Protein AF-A0A7Y2ILQ7-F1 (afdb_monomer_lite)

Secondary structure (DSSP, 8-state):
-PPPPSEES-----TTEEEE-GGGT-SS-EEEEGGG-----GGG--

Radius of gyration: 11.75 Å; chains: 1; bounding box: 29×20×25 Å

Structure (mmCIF, N/CA/C/O backbone):
data_AF-A0A7Y2ILQ7-F1
#
_entry.id   AF-A0A7Y2ILQ7-F1
#
loop_
_atom_site.group_PDB
_atom_site.id
_atom_site.type_symbol
_atom_site.label_atom_id
_atom_site.label_alt_id
_atom_site.label_comp_id
_atom_site.label_asym_id
_atom_site.label_entity_id
_atom_site.label_seq_id
_atom_site.pdbx_PDB_ins_code
_atom_site.Cartn_x
_atom_site.Cartn_y
_atom_site.Cartn_z
_atom_site.occupancy
_atom_site.B_iso_or_equiv
_atom_site.auth_seq_id
_atom_site.auth_comp_id
_atom_site.auth_asym_id
_atom_site.auth_atom_id
_atom_site.pdbx_PDB_model_num
ATOM 1 N N . MET A 1 1 ? 16.575 -4.188 10.819 1.00 45.00 1 MET A N 1
ATOM 2 C CA . MET A 1 1 ? 15.570 -3.113 10.988 1.00 45.00 1 MET A CA 1
ATOM 3 C C . MET A 1 1 ? 14.502 -3.307 9.920 1.00 45.00 1 MET A C 1
ATOM 5 O O . MET A 1 1 ? 14.731 -2.899 8.788 1.00 45.00 1 MET A O 1
ATOM 9 N N . SER A 1 2 ? 13.396 -3.990 10.231 1.00 61.81 2 SER A N 1
ATOM 10 C CA . SER A 1 2 ? 12.261 -4.070 9.299 1.00 61.81 2 SER A CA 1
ATOM 11 C C . SER A 1 2 ? 11.596 -2.704 9.237 1.00 61.81 2 SER A C 1
ATOM 13 O O . SER A 1 2 ? 11.145 -2.191 10.258 1.00 61.81 2 SER A O 1
ATOM 15 N N . ARG A 1 3 ? 11.601 -2.088 8.056 1.00 66.19 3 ARG A N 1
ATOM 16 C CA . ARG A 1 3 ? 10.789 -0.900 7.793 1.00 66.19 3 ARG A CA 1
ATOM 17 C C . ARG A 1 3 ? 9.345 -1.339 7.532 1.00 66.19 3 ARG A C 1
ATOM 19 O O . ARG A 1 3 ? 9.164 -2.454 7.049 1.00 66.19 3 ARG A O 1
ATOM 26 N N . PRO A 1 4 ? 8.349 -0.502 7.861 1.00 72.75 4 PRO A N 1
ATOM 27 C CA . PRO A 1 4 ? 6.954 -0.822 7.586 1.00 72.75 4 PRO A CA 1
ATOM 28 C C . PRO A 1 4 ? 6.730 -1.008 6.080 1.00 72.75 4 PRO A C 1
ATOM 30 O O . PRO A 1 4 ? 7.521 -0.529 5.264 1.00 72.75 4 PRO A O 1
ATOM 33 N N . ASP A 1 5 ? 5.667 -1.714 5.709 1.00 83.88 5 ASP A N 1
ATOM 34 C CA . ASP A 1 5 ? 5.248 -1.876 4.318 1.00 83.88 5 ASP A CA 1
ATOM 35 C C . ASP A 1 5 ? 4.301 -0.738 3.903 1.00 83.88 5 ASP A C 1
ATOM 37 O O . ASP A 1 5 ? 3.532 -0.244 4.729 1.00 83.88 5 ASP A O 1
ATOM 41 N N . PRO A 1 6 ? 4.365 -0.264 2.646 1.00 89.88 6 PRO A N 1
ATOM 42 C CA . PRO A 1 6 ? 3.515 0.830 2.166 1.00 89.88 6 PRO A CA 1
ATOM 43 C C . PRO A 1 6 ? 2.037 0.428 2.035 1.00 89.88 6 PRO A C 1
ATOM 45 O O . PRO A 1 6 ? 1.176 1.300 2.000 1.00 89.88 6 PRO A O 1
ATOM 48 N N . LEU A 1 7 ? 1.740 -0.873 1.992 1.00 92.31 7 LEU A N 1
ATOM 49 C CA . LEU A 1 7 ? 0.391 -1.433 2.041 1.00 92.31 7 LEU A CA 1
ATOM 50 C C . LEU A 1 7 ? 0.275 -2.328 3.270 1.00 92.31 7 LEU A C 1
ATOM 52 O O . LEU A 1 7 ? 1.123 -3.190 3.497 1.00 92.31 7 LEU A O 1
ATOM 56 N N . THR A 1 8 ? -0.777 -2.136 4.059 1.00 92.06 8 THR A N 1
ATOM 57 C CA . THR A 1 8 ? -1.018 -2.923 5.270 1.00 92.06 8 THR A CA 1
ATOM 58 C C . THR A 1 8 ? -2.509 -3.090 5.533 1.00 92.06 8 THR A C 1
ATOM 60 O O . THR A 1 8 ? -3.327 -2.294 5.090 1.00 92.06 8 THR A O 1
ATOM 63 N N . ARG A 1 9 ? -2.881 -4.137 6.272 1.00 92.44 9 ARG 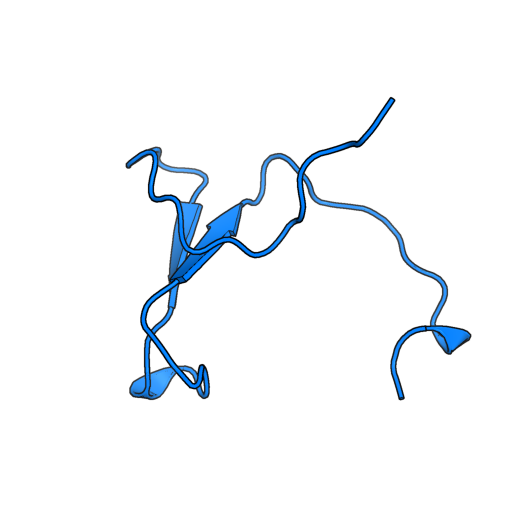A N 1
ATOM 64 C CA . ARG A 1 9 ? -4.250 -4.319 6.787 1.00 92.44 9 ARG A CA 1
ATOM 65 C C . ARG A 1 9 ? -4.467 -3.610 8.125 1.00 92.44 9 ARG A C 1
ATOM 67 O O . ARG A 1 9 ? -5.593 -3.525 8.601 1.00 92.44 9 ARG A O 1
ATOM 74 N N . THR A 1 10 ? -3.396 -3.122 8.746 1.00 91.56 10 THR A N 1
ATOM 75 C CA . THR A 1 10 ? -3.467 -2.395 10.013 1.00 91.56 10 THR A CA 1
ATOM 76 C C . THR A 1 10 ? -3.843 -0.945 9.752 1.00 91.56 10 THR A C 1
ATOM 78 O O . THR A 1 10 ? -3.024 -0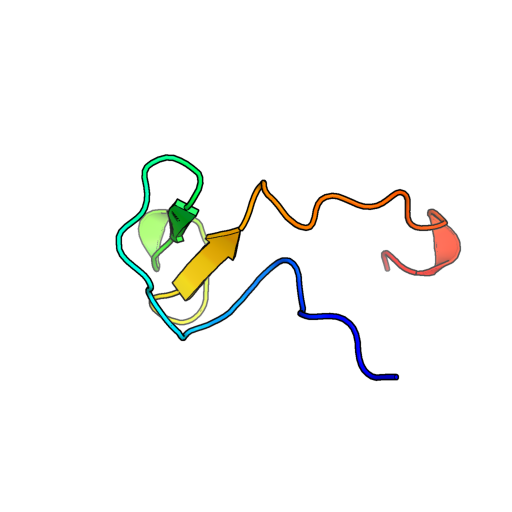.177 9.257 1.00 91.56 10 THR A O 1
ATOM 81 N N . ILE A 1 11 ? -5.067 -0.575 10.116 1.00 89.81 11 ILE A N 1
ATOM 82 C CA . ILE A 1 11 ? -5.597 0.781 9.950 1.00 89.81 11 ILE A CA 1
ATOM 83 C C . ILE A 1 11 ? -5.249 1.609 11.188 1.00 89.81 11 ILE A C 1
ATOM 85 O O . ILE A 1 11 ? -5.584 1.212 12.305 1.00 89.81 11 ILE A O 1
ATOM 89 N N . ARG A 1 12 ? -4.579 2.750 10.996 1.00 90.88 12 ARG A N 1
ATOM 90 C CA . ARG A 1 12 ? -4.248 3.711 12.065 1.00 90.88 12 ARG A CA 1
ATOM 91 C C . ARG A 1 12 ? -5.195 4.909 12.099 1.00 90.88 12 ARG A C 1
ATOM 93 O O . ARG A 1 12 ? -5.191 5.623 13.095 1.00 90.88 12 ARG A O 1
ATOM 100 N N . ASP A 1 13 ? -6.002 5.091 11.053 1.00 89.44 13 ASP A N 1
ATOM 101 C CA . ASP A 1 13 ? -7.033 6.135 10.948 1.00 89.44 13 ASP A CA 1
ATOM 102 C C . ASP A 1 13 ? -6.445 7.559 10.978 1.00 89.44 13 ASP A C 1
ATOM 104 O O . ASP A 1 13 ? -6.896 8.455 11.688 1.00 89.44 13 ASP A O 1
ATOM 108 N N . ILE A 1 14 ? -5.383 7.750 10.190 1.00 92.75 14 ILE A N 1
ATOM 109 C CA . ILE A 1 14 ? -4.673 9.022 10.010 1.00 92.75 14 ILE A CA 1
ATOM 110 C C . ILE A 1 14 ? -4.904 9.568 8.592 1.00 92.75 14 ILE A C 1
ATOM 112 O O . ILE A 1 14 ? -5.126 8.789 7.666 1.00 92.75 14 ILE A O 1
ATOM 116 N N . PRO A 1 15 ? -4.814 10.892 8.373 1.00 93.56 15 PRO A N 1
ATOM 117 C CA . PRO A 1 15 ? -5.123 11.505 7.074 1.00 93.56 15 PRO A CA 1
ATOM 118 C C . PRO A 1 15 ? -4.179 11.092 5.931 1.00 93.56 15 PRO A C 1
ATOM 120 O O . PRO A 1 15 ? -4.483 11.329 4.766 1.00 93.56 15 PRO A O 1
ATOM 123 N N . THR A 1 16 ? -3.034 10.494 6.251 1.00 93.81 16 THR A N 1
ATOM 124 C CA . THR A 1 16 ? -2.035 9.974 5.305 1.00 93.81 16 THR A CA 1
ATOM 125 C C . THR A 1 16 ? -2.248 8.496 4.964 1.00 93.81 16 THR A C 1
ATOM 127 O O . THR A 1 16 ? -1.402 7.886 4.306 1.00 93.81 16 THR A O 1
ATOM 130 N N . GLU A 1 17 ? -3.362 7.901 5.397 1.00 94.56 17 GLU A N 1
ATOM 131 C CA . GLU A 1 17 ? -3.796 6.570 4.984 1.00 94.56 17 GLU A CA 1
ATOM 132 C C . GLU A 1 17 ? -4.969 6.654 4.014 1.00 94.56 17 GLU A C 1
ATOM 134 O O . GLU A 1 17 ? -5.966 7.327 4.267 1.00 94.56 17 GLU A O 1
ATOM 139 N N . LEU A 1 18 ? -4.867 5.915 2.913 1.00 94.38 18 LEU A N 1
ATOM 140 C CA . LEU A 1 18 ? -5.971 5.726 1.981 1.00 94.38 18 LEU A CA 1
ATOM 141 C C . LEU A 1 18 ? -6.523 4.318 2.146 1.00 94.38 18 LEU A C 1
ATOM 143 O O . LEU A 1 18 ? -5.787 3.347 1.973 1.00 94.38 18 LEU A O 1
ATOM 147 N N . ARG A 1 19 ? -7.811 4.215 2.478 1.00 94.50 19 ARG A N 1
ATOM 148 C CA . ARG A 1 19 ? -8.530 2.938 2.521 1.00 94.50 19 ARG A CA 1
ATOM 149 C C . ARG A 1 19 ? -8.732 2.425 1.102 1.00 94.50 19 ARG A C 1
ATOM 151 O O . ARG A 1 19 ? -9.121 3.196 0.232 1.00 94.50 19 ARG A O 1
ATOM 158 N N . LEU A 1 20 ? -8.457 1.143 0.910 1.00 95.12 20 LEU A N 1
ATOM 159 C CA . LEU A 1 20 ? -8.623 0.433 -0.347 1.00 95.12 20 LEU A CA 1
ATOM 160 C C . LEU A 1 20 ? -9.446 -0.825 -0.088 1.00 95.12 20 LEU A C 1
ATOM 162 O O . LEU A 1 20 ? -9.192 -1.541 0.884 1.00 95.12 20 LEU A O 1
ATOM 166 N N . GLY A 1 21 ? -10.406 -1.090 -0.961 1.00 93.75 21 GLY A N 1
ATOM 167 C CA . GLY A 1 21 ? -11.289 -2.247 -0.891 1.00 93.75 21 GLY A CA 1
ATOM 168 C C . GLY A 1 21 ? -11.371 -2.996 -2.216 1.00 93.75 21 GLY A C 1
ATOM 169 O O . GLY A 1 21 ? -10.551 -2.822 -3.122 1.00 93.75 21 GLY A O 1
ATOM 170 N N . ALA A 1 22 ? -12.388 -3.849 -2.330 1.00 94.06 22 ALA A N 1
ATOM 171 C CA . ALA A 1 22 ? -12.635 -4.629 -3.541 1.00 94.06 22 ALA A CA 1
ATOM 172 C C . ALA A 1 22 ? -12.867 -3.742 -4.778 1.00 94.06 22 ALA A C 1
ATOM 174 O O . ALA A 1 22 ? -12.398 -4.082 -5.864 1.00 94.06 22 ALA A O 1
ATOM 175 N N . ASP A 1 23 ? -13.521 -2.589 -4.608 1.00 95.06 23 ASP A N 1
ATOM 176 C CA . ASP A 1 23 ? -13.742 -1.602 -5.673 1.00 95.06 23 ASP A CA 1
ATOM 177 C C . ASP A 1 23 ? -12.433 -1.005 -6.228 1.00 95.06 23 ASP A C 1
ATOM 179 O O . ASP A 1 23 ? -12.381 -0.599 -7.387 1.00 95.06 23 ASP A O 1
ATOM 183 N N . ASP A 1 24 ? -11.351 -1.025 -5.442 1.00 93.50 24 ASP A N 1
ATOM 184 C CA . ASP A 1 24 ? -10.014 -0.562 -5.838 1.00 93.50 24 ASP A CA 1
ATOM 185 C C . ASP A 1 24 ? -9.133 -1.688 -6.415 1.00 93.50 24 ASP A C 1
ATOM 187 O O . ASP A 1 24 ? -7.949 -1.490 -6.698 1.00 93.50 24 ASP A O 1
ATOM 191 N N . GLY A 1 25 ? -9.684 -2.897 -6.567 1.00 92.25 25 GLY A N 1
ATOM 192 C CA . GLY A 1 25 ? -8.960 -4.076 -7.045 1.00 92.25 25 GLY A CA 1
ATOM 193 C C . GLY A 1 25 ? -8.135 -4.789 -5.971 1.00 92.25 25 GLY A C 1
ATOM 194 O O . GLY A 1 25 ? -7.329 -5.663 -6.299 1.00 92.25 25 GLY A O 1
ATOM 195 N N . MET A 1 26 ? -8.326 -4.453 -4.690 1.00 93.44 26 MET A N 1
ATOM 196 C CA . MET A 1 26 ? -7.678 -5.163 -3.590 1.00 93.44 26 MET A CA 1
ATOM 197 C C . MET A 1 26 ? -8.477 -6.415 -3.204 1.00 93.44 26 MET A C 1
ATOM 199 O O . MET A 1 26 ? -9.701 -6.374 -3.114 1.00 93.44 26 MET A O 1
ATOM 203 N 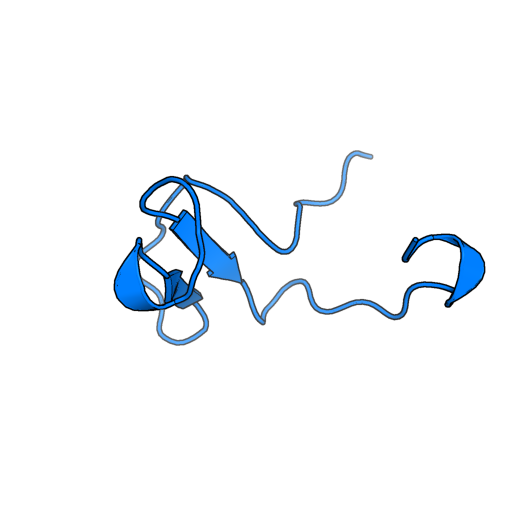N . PRO A 1 27 ? -7.812 -7.546 -2.905 1.00 91.31 27 PRO A N 1
ATOM 204 C CA . PRO A 1 27 ? -8.500 -8.784 -2.529 1.00 91.31 27 PRO A CA 1
ATOM 205 C C . PRO A 1 27 ? -9.173 -8.718 -1.147 1.00 91.31 27 PRO A C 1
ATOM 207 O O . PRO A 1 27 ? -9.884 -9.640 -0.762 1.00 91.31 27 PRO A O 1
ATOM 210 N N . THR A 1 28 ? -8.889 -7.680 -0.362 1.00 92.38 28 THR A N 1
ATOM 211 C CA . THR A 1 28 ? -9.410 -7.460 0.989 1.00 92.38 28 THR A CA 1
ATOM 212 C C . THR A 1 28 ? -9.271 -5.990 1.346 1.00 92.38 28 THR A C 1
ATOM 214 O O . THR A 1 28 ? -8.389 -5.319 0.808 1.00 92.38 28 THR A O 1
ATOM 217 N N . ASP A 1 29 ? -10.052 -5.538 2.326 1.00 93.44 29 ASP A N 1
ATOM 218 C CA . ASP A 1 29 ? -9.893 -4.207 2.902 1.00 93.44 29 ASP A CA 1
ATOM 219 C C . ASP A 1 29 ? -8.487 -4.012 3.477 1.00 93.44 29 ASP A C 1
ATOM 221 O O . ASP A 1 29 ? -7.991 -4.809 4.286 1.00 93.44 29 ASP A O 1
AT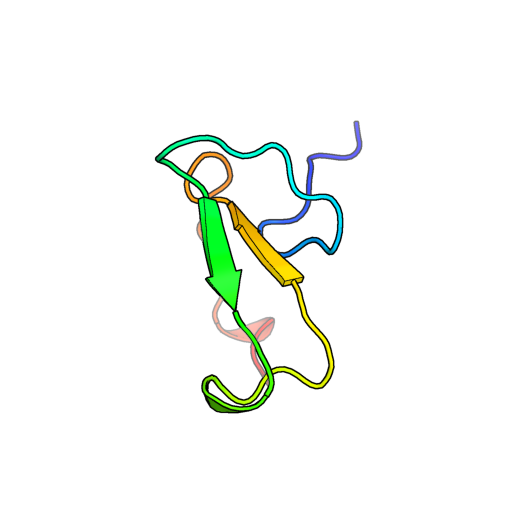OM 225 N N . CYS A 1 30 ? -7.827 -2.952 3.031 1.00 94.19 30 CYS A N 1
ATOM 226 C CA . CYS A 1 30 ? -6.497 -2.569 3.470 1.00 94.19 30 CYS A CA 1
ATOM 227 C C . CYS A 1 30 ? -6.315 -1.048 3.397 1.00 94.19 30 CYS A C 1
ATOM 229 O O . CYS A 1 30 ? -7.223 -0.304 3.027 1.00 94.19 30 CYS A O 1
ATOM 231 N N . VAL A 1 31 ? -5.137 -0.577 3.798 1.00 95.06 31 VAL A N 1
ATOM 232 C CA . VAL A 1 31 ? -4.747 0.828 3.703 1.00 95.06 31 VAL A CA 1
ATOM 233 C C . VAL A 1 31 ? -3.387 0.979 3.035 1.00 95.06 31 VAL A C 1
ATOM 235 O O . VAL A 1 31 ? -2.443 0.230 3.310 1.00 95.06 31 VAL A O 1
ATOM 238 N N . ALA A 1 32 ? -3.280 1.988 2.176 1.00 94.12 32 ALA A N 1
ATOM 239 C CA . ALA A 1 32 ? -2.014 2.493 1.670 1.00 94.12 32 ALA A CA 1
ATOM 240 C C . ALA A 1 32 ? -1.510 3.620 2.578 1.00 94.12 32 ALA A C 1
ATOM 242 O O . ALA A 1 32 ? -2.211 4.607 2.793 1.00 94.12 32 ALA A O 1
ATOM 243 N N . SER A 1 33 ? -0.293 3.480 3.105 1.00 93.62 33 SER A N 1
ATOM 244 C CA . SER A 1 33 ? 0.350 4.472 3.971 1.00 93.62 33 SER A CA 1
ATOM 245 C C . SER A 1 33 ? 1.288 5.361 3.157 1.00 93.62 33 SER A C 1
ATOM 247 O O . SER A 1 33 ? 2.343 4.916 2.698 1.00 93.62 33 SER A O 1
ATOM 249 N N . PHE A 1 34 ? 0.928 6.638 3.016 1.00 92.88 34 PHE A N 1
ATOM 250 C CA . PHE A 1 34 ? 1.727 7.620 2.275 1.00 92.88 34 PHE A CA 1
ATOM 251 C C . PHE A 1 34 ? 2.975 8.078 3.042 1.00 92.88 34 PHE A C 1
ATOM 253 O O . PHE A 1 34 ? 3.941 8.537 2.437 1.00 92.88 34 PHE A O 1
ATOM 260 N N . ASP A 1 35 ? 3.014 7.864 4.356 1.00 90.19 35 ASP A N 1
ATOM 261 C CA . ASP A 1 35 ? 4.182 8.168 5.195 1.00 90.19 35 ASP A CA 1
ATOM 262 C C . ASP A 1 35 ? 5.386 7.259 4.916 1.00 90.19 35 ASP A C 1
ATOM 264 O O . ASP A 1 35 ? 6.504 7.541 5.342 1.00 90.19 35 ASP A O 1
ATOM 268 N N . ASN A 1 36 ? 5.164 6.149 4.211 1.00 86.44 36 ASN A N 1
ATOM 269 C CA . ASN A 1 36 ? 6.180 5.144 3.922 1.00 86.44 36 ASN A CA 1
ATOM 270 C C . ASN A 1 36 ? 6.448 4.993 2.415 1.00 86.44 36 ASN A C 1
ATOM 272 O O . ASN A 1 36 ? 6.844 3.927 1.931 1.00 86.44 36 ASN A O 1
ATOM 276 N N . LEU A 1 37 ? 6.229 6.068 1.654 1.00 89.81 37 LEU A N 1
ATOM 277 C CA . LEU A 1 37 ? 6.582 6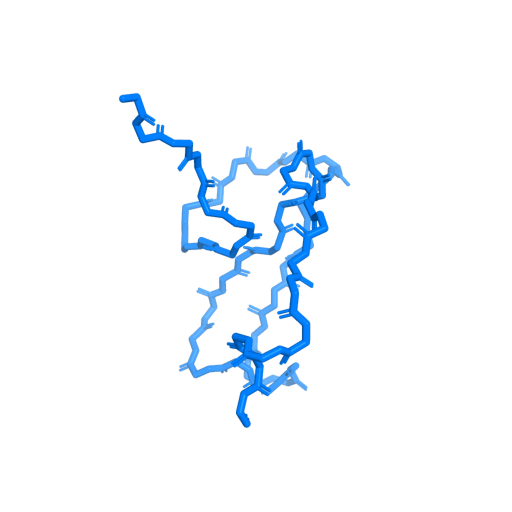.108 0.241 1.00 89.81 37 LEU A CA 1
ATOM 278 C C . LEU A 1 37 ? 8.083 5.900 0.044 1.00 89.81 37 LEU A C 1
ATOM 280 O O . LEU A 1 37 ? 8.927 6.496 0.715 1.00 89.81 37 LEU A O 1
ATOM 284 N N . ARG A 1 38 ? 8.416 5.047 -0.925 1.00 89.06 38 ARG A N 1
ATOM 285 C CA . ARG A 1 38 ? 9.797 4.726 -1.273 1.00 89.06 38 ARG A CA 1
ATOM 286 C C . ARG A 1 38 ? 9.948 4.527 -2.768 1.00 89.06 38 ARG A C 1
ATOM 288 O O . ARG A 1 38 ? 9.036 4.058 -3.445 1.00 89.06 38 ARG A O 1
ATOM 295 N N . VAL A 1 39 ? 11.144 4.813 -3.258 1.00 92.44 39 VAL A N 1
ATOM 296 C CA . VAL A 1 39 ? 11.534 4.462 -4.620 1.00 92.44 39 VAL A CA 1
ATOM 297 C C . VAL A 1 39 ? 11.877 2.975 -4.650 1.00 92.44 39 VAL A C 1
ATOM 299 O O . VAL A 1 39 ? 12.691 2.505 -3.853 1.00 92.44 39 VAL A O 1
ATOM 302 N N . VAL A 1 40 ? 11.259 2.233 -5.567 1.00 90.38 40 VAL A N 1
ATOM 303 C CA . VAL A 1 40 ? 11.587 0.830 -5.845 1.00 90.38 40 VAL A CA 1
ATOM 304 C C . VAL A 1 40 ? 12.088 0.697 -7.285 1.00 90.38 40 VAL A C 1
ATOM 306 O O . VAL A 1 40 ? 11.507 1.301 -8.188 1.00 90.38 40 VAL A O 1
ATOM 309 N N . PRO A 1 41 ? 13.165 -0.067 -7.538 1.00 93.75 41 PRO A N 1
ATOM 310 C CA . PRO A 1 41 ? 13.568 -0.394 -8.900 1.00 93.75 41 PRO A CA 1
ATOM 311 C C . PRO A 1 41 ? 12.444 -1.089 -9.671 1.00 93.75 41 PRO A C 1
ATOM 313 O O . PRO A 1 41 ? 11.801 -1.995 -9.143 1.00 93.75 41 PRO A O 1
ATOM 316 N N . LYS A 1 42 ? 12.259 -0.719 -10.945 1.00 92.81 42 LYS A N 1
ATOM 317 C CA . LYS A 1 42 ? 11.220 -1.299 -11.813 1.00 92.81 42 LYS A CA 1
ATOM 318 C C . LYS A 1 42 ? 11.303 -2.827 -11.900 1.00 92.81 42 LYS A C 1
ATOM 320 O O . LYS A 1 42 ? 10.276 -3.472 -12.016 1.00 92.81 42 LYS A O 1
ATOM 325 N N . ALA A 1 43 ? 12.501 -3.399 -11.782 1.00 94.81 43 ALA A N 1
ATOM 326 C CA . ALA A 1 43 ? 12.715 -4.847 -11.799 1.00 94.81 43 ALA A CA 1
ATOM 327 C C . ALA A 1 43 ? 11.978 -5.617 -10.681 1.00 94.81 43 ALA A C 1
ATOM 329 O O .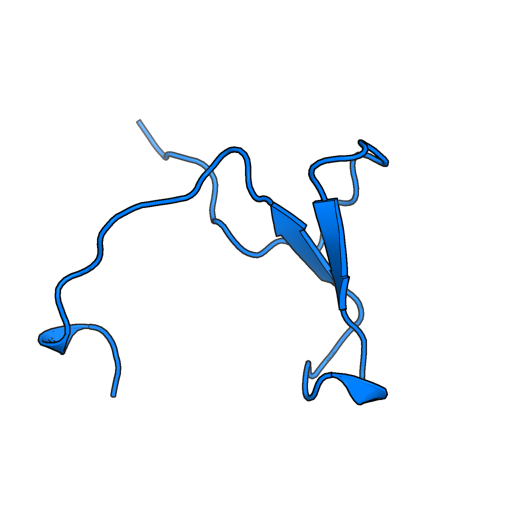 ALA A 1 43 ? 11.819 -6.825 -10.800 1.00 94.81 43 ALA A O 1
ATOM 330 N N . TYR A 1 44 ? 11.532 -4.946 -9.612 1.00 90.56 44 TYR A N 1
ATOM 331 C CA . TYR A 1 44 ? 10.724 -5.565 -8.552 1.00 90.56 44 TYR A CA 1
ATOM 332 C C . TYR A 1 44 ? 9.218 -5.566 -8.838 1.00 90.56 44 TYR A C 1
ATOM 334 O O . TYR A 1 44 ? 8.454 -6.115 -8.049 1.00 90.56 44 TYR A O 1
ATOM 342 N N . LEU A 1 45 ? 8.788 -4.927 -9.924 1.00 86.88 45 LEU A N 1
ATOM 343 C CA . LEU A 1 45 ? 7.398 -4.864 -10.354 1.00 86.88 45 LEU A CA 1
ATOM 344 C C . LEU A 1 45 ? 7.283 -5.727 -11.613 1.00 86.88 45 LEU A C 1
ATOM 346 O O . LEU A 1 45 ? 7.784 -5.337 -12.671 1.00 86.88 45 LEU A O 1
ATOM 350 N N . VAL A 1 46 ? 6.707 -6.922 -11.452 1.00 76.56 46 VAL A N 1
ATOM 351 C CA . VAL A 1 46 ? 6.502 -7.913 -12.523 1.00 76.56 46 VAL A CA 1
ATOM 352 C C . VAL A 1 46 ? 5.116 -7.807 -13.132 1.00 76.56 46 VAL A C 1
ATOM 354 O O . VAL A 1 46 ? 4.169 -7.490 -12.377 1.00 76.56 46 VAL A O 1
#

Sequence (46 aa):
MSRPDPLTRTIRDIPTELRLGADDGMPTDCVASFDNLRVVPKAYLV

pLDDT: mean 89.12, std 9.63, range [45.0, 95.12]

Foldseek 3Di:
DDDDDQKAQDDPPDPQWDWDAVVNVDPHIIIGGNVPDDDDPCVVPD